Protein AF-A0A958LJ50-F1 (afdb_monomer)

Secondary structure (DSSP, 8-state):
---S-S-TT--HHHHHHHHHHHHHS--TTEEE-TTT--EEEEE-HHHH-HHHHHHHS-HHHHHHHHHHHTS-------EEE---TTTPPPPPS--HHHHIIIII---S---------SS---TTTT----

Foldseek 3Di:
DDDDPLQPDDDLVVVVVVVVCCQVDPDPQWDADPPPRGTFKHKPCCVVPVVVVPSRCDPVNQVVLCVLLVHGDDPPIDMDGDQDVPRRDDDDDDDPVVCCCVPVVPPDPSDDDDDDPSDDADVNSPHDDD

Structure (mmCIF, N/CA/C/O backbone):
data_AF-A0A958LJ50-F1
#
_entry.id   AF-A0A958LJ50-F1
#
loop_
_atom_site.group_PDB
_atom_site.id
_atom_site.type_symbol
_atom_site.label_atom_id
_atom_site.label_alt_id
_atom_site.label_comp_id
_atom_site.label_asym_id
_atom_site.label_entity_id
_atom_site.label_seq_id
_atom_site.pdbx_PDB_ins_code
_atom_site.Cartn_x
_atom_site.Cartn_y
_atom_site.Cartn_z
_atom_site.occupancy
_atom_site.B_iso_or_equiv
_atom_site.auth_seq_id
_atom_site.auth_comp_id
_atom_site.auth_asym_id
_atom_site.auth_atom_id
_atom_site.pdbx_PDB_model_num
ATOM 1 N N . MET A 1 1 ? -14.871 5.707 -2.001 1.00 82.31 1 MET A N 1
ATOM 2 C CA . MET A 1 1 ? -14.971 7.166 -1.750 1.00 82.31 1 MET A CA 1
ATOM 3 C C . MET A 1 1 ? -13.707 7.814 -2.296 1.00 82.31 1 MET A C 1
ATOM 5 O O . MET A 1 1 ? -12.664 7.186 -2.178 1.00 82.31 1 MET A O 1
ATOM 9 N N . ILE A 1 2 ? -13.786 8.993 -2.922 1.00 80.56 2 ILE A N 1
ATOM 10 C CA . ILE A 1 2 ? -12.616 9.687 -3.493 1.00 80.56 2 ILE A CA 1
ATOM 11 C C . ILE A 1 2 ? -12.463 11.037 -2.798 1.00 80.56 2 ILE A C 1
ATOM 13 O O . ILE A 1 2 ? -13.418 11.810 -2.740 1.00 80.56 2 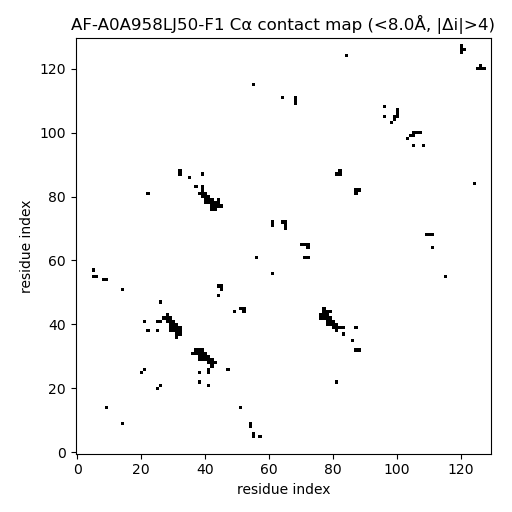ILE A O 1
ATOM 17 N N . PHE A 1 3 ? -11.258 11.321 -2.310 1.00 80.69 3 PHE A N 1
ATOM 18 C CA . PHE A 1 3 ? -10.904 12.589 -1.683 1.00 80.69 3 PHE A CA 1
ATOM 19 C C . PHE A 1 3 ? -9.781 13.261 -2.473 1.00 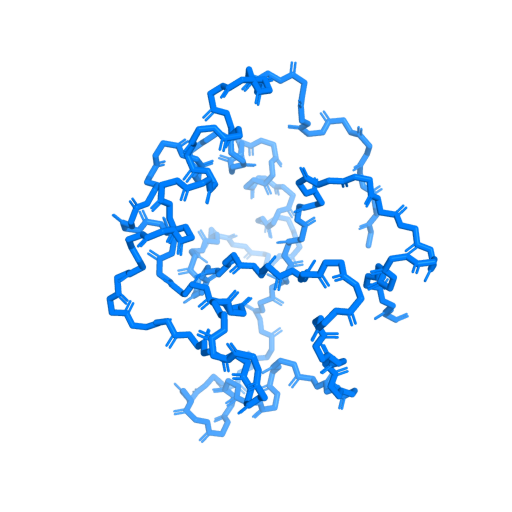80.69 3 PHE A C 1
ATOM 21 O O . PHE A 1 3 ? -8.764 12.636 -2.758 1.00 80.69 3 PHE A O 1
ATOM 28 N N . HIS A 1 4 ? -9.951 14.538 -2.814 1.00 71.81 4 HIS A N 1
ATOM 29 C CA . HIS A 1 4 ? -9.032 15.249 -3.710 1.00 71.81 4 HIS A CA 1
ATOM 30 C C . HIS A 1 4 ? -7.944 16.059 -2.975 1.00 71.81 4 HIS A C 1
ATOM 32 O O . HIS A 1 4 ? -7.046 16.588 -3.622 1.00 71.81 4 HIS A O 1
ATOM 38 N N . SER A 1 5 ? -7.999 16.178 -1.640 1.00 64.00 5 SER A N 1
ATOM 39 C CA . SER A 1 5 ? -7.222 17.180 -0.886 1.00 64.00 5 SER A CA 1
ATOM 40 C C . SER A 1 5 ? -6.347 16.651 0.262 1.00 64.00 5 SER A C 1
ATOM 42 O O . SER A 1 5 ? -5.964 17.434 1.120 1.00 64.00 5 SER A O 1
ATOM 44 N N . PHE A 1 6 ? -5.947 15.375 0.270 1.00 62.59 6 PHE A N 1
ATOM 45 C CA . PHE A 1 6 ? -5.050 14.836 1.317 1.00 62.59 6 PHE A CA 1
ATOM 46 C C . PHE A 1 6 ? -3.550 15.090 1.069 1.00 62.59 6 PHE A C 1
ATOM 48 O O . PHE A 1 6 ? -2.729 14.883 1.956 1.00 62.59 6 PHE A O 1
ATOM 55 N N . PHE A 1 7 ? -3.175 15.550 -0.129 1.00 62.81 7 PHE A N 1
ATOM 56 C CA . PHE A 1 7 ? -1.790 15.500 -0.622 1.00 62.81 7 PHE A CA 1
ATOM 57 C C . PHE A 1 7 ? -1.044 16.844 -0.656 1.00 62.81 7 PHE A C 1
ATOM 59 O O . PHE A 1 7 ? -0.033 16.986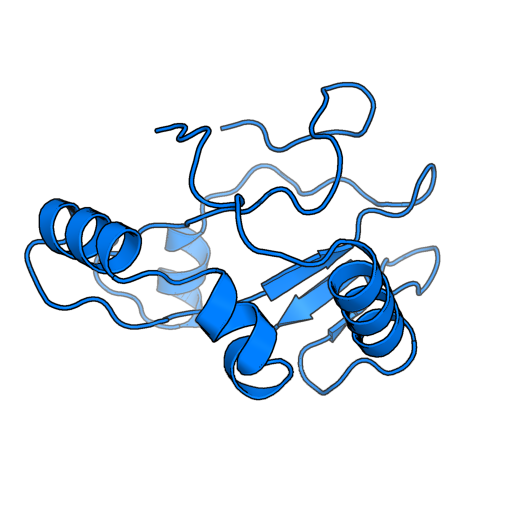 -1.339 1.00 62.81 7 PHE A O 1
ATOM 66 N N . GLN A 1 8 ? -1.534 17.861 0.054 1.00 57.09 8 GLN A N 1
ATOM 67 C CA . GLN A 1 8 ? -1.107 19.250 -0.170 1.00 57.09 8 GLN A CA 1
ATOM 68 C C . GLN A 1 8 ? 0.282 19.610 0.391 1.00 57.09 8 GLN A C 1
ATOM 70 O O . GLN A 1 8 ? 0.756 20.723 0.171 1.00 57.09 8 GLN A O 1
ATOM 75 N N . HIS A 1 9 ? 0.956 18.695 1.094 1.00 62.03 9 HIS A N 1
ATOM 76 C CA . HIS A 1 9 ? 2.180 19.009 1.844 1.00 62.03 9 HIS A CA 1
ATOM 77 C C . HIS A 1 9 ? 3.381 18.109 1.530 1.00 62.03 9 HIS A C 1
ATOM 79 O O . HIS A 1 9 ? 4.372 18.151 2.254 1.00 62.03 9 HIS A O 1
ATOM 85 N N . GLN A 1 10 ? 3.324 17.286 0.477 1.00 70.00 10 GLN A N 1
ATOM 86 C CA . GLN A 1 10 ? 4.502 16.529 0.043 1.00 70.00 10 GLN A CA 1
ATOM 87 C C . GLN A 1 10 ? 5.376 17.357 -0.888 1.00 70.00 10 GLN A C 1
ATOM 89 O O . GLN A 1 10 ? 4.905 17.877 -1.897 1.00 70.00 10 GLN A O 1
ATOM 94 N N . ASN A 1 11 ? 6.666 17.446 -0.561 1.00 84.44 11 ASN A N 1
ATOM 95 C CA . ASN A 1 11 ? 7.661 17.949 -1.491 1.00 84.44 11 ASN A CA 1
ATOM 96 C C . ASN A 1 11 ? 7.845 16.897 -2.604 1.00 84.44 11 ASN A C 1
ATOM 98 O O . ASN A 1 11 ? 8.317 15.796 -2.311 1.00 84.44 11 ASN A O 1
ATOM 102 N N . PRO A 1 12 ? 7.485 17.198 -3.866 1.00 85.19 12 PRO A N 1
ATOM 103 C CA . PRO A 1 12 ? 7.519 16.212 -4.945 1.00 85.19 12 PRO A CA 1
ATOM 104 C C . PRO A 1 12 ? 8.930 15.671 -5.197 1.00 85.19 12 PRO A C 1
ATOM 106 O O . PRO A 1 12 ? 9.087 14.496 -5.506 1.00 85.19 12 PRO A O 1
ATOM 109 N N . VAL A 1 13 ? 9.967 16.489 -4.985 1.00 89.44 13 VAL A N 1
ATOM 110 C CA . VAL A 1 13 ? 11.362 16.062 -5.159 1.00 89.44 13 VAL A CA 1
ATOM 111 C C . VAL A 1 13 ? 11.762 15.039 -4.095 1.00 89.44 13 VAL A C 1
ATOM 113 O O . VAL A 1 13 ? 12.404 14.041 -4.408 1.00 89.44 13 VAL A O 1
ATOM 116 N N . GLU A 1 14 ? 11.377 15.263 -2.838 1.00 89.88 14 GLU A N 1
ATOM 117 C CA . GLU A 1 14 ? 11.667 14.324 -1.746 1.00 89.88 14 GLU A CA 1
ATOM 118 C C . GLU A 1 14 ? 10.904 13.011 -1.922 1.00 89.88 14 GLU A C 1
ATOM 120 O O . GLU A 1 14 ? 11.473 11.939 -1.710 1.00 89.88 14 GLU A O 1
ATOM 125 N N . LEU A 1 15 ? 9.644 13.093 -2.363 1.00 90.44 15 LEU A N 1
ATOM 126 C CA . LEU A 1 15 ? 8.843 11.919 -2.686 1.00 90.44 15 LEU A CA 1
ATOM 127 C C . LEU A 1 15 ? 9.505 11.097 -3.797 1.00 90.44 15 LEU A C 1
ATOM 129 O O . LEU A 1 15 ? 9.721 9.902 -3.614 1.00 90.44 15 LEU A O 1
ATOM 133 N N . ASP A 1 16 ? 9.891 11.726 -4.907 1.00 91.94 16 ASP A N 1
ATOM 134 C CA . ASP A 1 16 ? 10.540 11.037 -6.026 1.00 91.94 16 ASP A CA 1
ATOM 135 C C . ASP A 1 16 ? 11.857 10.365 -5.612 1.00 91.94 16 ASP A C 1
ATOM 137 O O . ASP A 1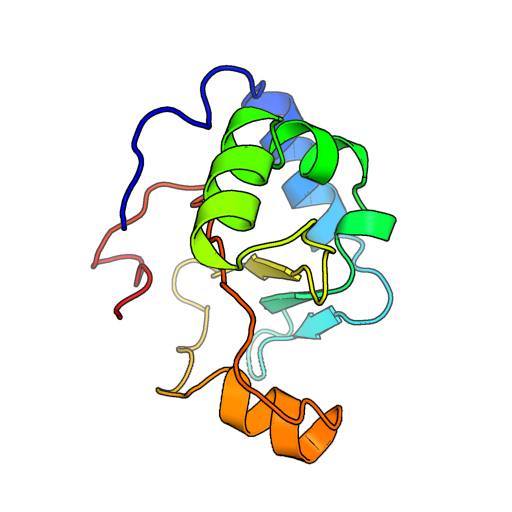 16 ? 12.127 9.223 -6.001 1.00 91.94 16 ASP A O 1
ATOM 141 N N . ILE A 1 17 ? 12.667 11.037 -4.785 1.00 94.00 17 ILE A N 1
ATOM 142 C CA . ILE A 1 17 ? 13.907 10.471 -4.235 1.00 94.00 17 ILE A CA 1
ATOM 143 C C . ILE A 1 17 ? 13.606 9.227 -3.392 1.00 94.00 17 ILE A C 1
ATOM 145 O O . ILE A 1 17 ? 14.266 8.199 -3.562 1.00 94.00 17 ILE A O 1
ATOM 149 N N . GLU A 1 18 ? 12.610 9.292 -2.509 1.00 93.75 18 GLU A N 1
ATOM 150 C CA . GLU A 1 18 ? 12.259 8.181 -1.622 1.00 93.75 18 GLU A CA 1
ATOM 151 C C . GLU A 1 18 ? 11.667 6.994 -2.395 1.00 93.75 18 GLU A C 1
ATOM 153 O O . GLU A 1 18 ? 12.054 5.843 -2.169 1.00 93.75 18 GLU A O 1
ATOM 158 N N . LEU A 1 19 ? 10.793 7.253 -3.372 1.00 94.38 19 LEU A N 1
ATOM 159 C CA . LEU A 1 19 ? 10.242 6.216 -4.249 1.00 94.38 19 LEU A CA 1
ATOM 160 C C . LEU A 1 19 ? 11.342 5.528 -5.059 1.00 94.38 19 LEU A C 1
ATOM 162 O O . LEU A 1 19 ? 11.358 4.297 -5.164 1.00 94.38 19 LEU A O 1
ATOM 166 N N . LYS A 1 20 ? 12.300 6.302 -5.582 1.00 94.75 20 LYS A N 1
ATOM 167 C CA . LYS A 1 20 ? 13.468 5.763 -6.281 1.00 94.75 20 LYS A CA 1
ATOM 168 C C . LYS A 1 20 ? 14.340 4.921 -5.347 1.00 94.75 20 LYS A C 1
ATOM 170 O O . LYS A 1 20 ? 14.698 3.803 -5.714 1.00 94.75 20 LYS A O 1
ATOM 175 N N . ARG A 1 21 ? 14.616 5.396 -4.126 1.00 95.31 21 ARG A N 1
ATOM 176 C CA . ARG A 1 21 ? 15.382 4.654 -3.110 1.00 95.31 21 ARG A CA 1
ATOM 177 C C . ARG A 1 21 ? 14.753 3.292 -2.821 1.00 95.31 21 ARG A C 1
ATOM 179 O O . ARG A 1 21 ? 15.465 2.289 -2.833 1.00 95.31 21 ARG A O 1
ATOM 186 N N . ILE A 1 22 ? 13.442 3.255 -2.568 1.00 95.69 22 ILE A N 1
ATOM 187 C CA . ILE A 1 22 ? 12.708 2.015 -2.271 1.00 95.69 22 ILE A CA 1
ATOM 188 C C . ILE A 1 22 ? 12.749 1.062 -3.469 1.00 95.69 22 ILE A C 1
ATOM 190 O O . ILE A 1 22 ? 12.921 -0.143 -3.291 1.00 95.69 22 ILE A O 1
ATOM 194 N N . ARG A 1 23 ? 12.621 1.591 -4.689 1.00 94.12 23 ARG A N 1
ATOM 195 C CA . ARG A 1 23 ? 12.650 0.790 -5.916 1.00 94.12 23 ARG A CA 1
ATOM 196 C C . ARG A 1 23 ? 14.025 0.185 -6.203 1.00 94.12 23 ARG A C 1
ATOM 198 O O . ARG A 1 23 ? 14.098 -0.967 -6.616 1.00 94.12 23 ARG A O 1
ATOM 205 N N . GLU A 1 24 ? 15.097 0.951 -6.019 1.00 94.88 24 GLU A N 1
ATOM 206 C CA . GLU A 1 24 ? 16.472 0.516 -6.310 1.00 94.88 24 GLU A CA 1
ATOM 207 C C . GLU A 1 24 ? 17.050 -0.379 -5.208 1.00 94.88 24 GLU A C 1
ATOM 209 O O . GLU A 1 24 ? 17.844 -1.272 -5.496 1.00 94.88 24 GLU A O 1
ATOM 214 N N . ASN A 1 25 ? 16.623 -0.182 -3.957 1.00 94.75 25 ASN A N 1
ATOM 215 C CA . ASN A 1 25 ? 17.082 -0.951 -2.800 1.00 94.75 25 ASN A CA 1
ATOM 216 C C . ASN A 1 25 ? 15.895 -1.520 -1.999 1.00 94.75 25 ASN A C 1
ATOM 218 O O . ASN A 1 25 ? 15.657 -1.107 -0.858 1.00 94.75 25 ASN A O 1
ATOM 222 N N . PRO A 1 26 ? 15.132 -2.465 -2.579 1.00 94.19 26 PRO A N 1
ATOM 223 C CA . PRO A 1 26 ? 13.931 -3.003 -1.956 1.00 94.19 26 PRO A CA 1
ATOM 224 C C . PRO A 1 26 ? 14.272 -3.956 -0.800 1.00 94.19 26 PRO A C 1
ATOM 226 O O . PRO A 1 26 ? 15.181 -4.793 -0.882 1.00 94.19 26 PRO A O 1
ATOM 229 N N . ALA A 1 27 ? 13.500 -3.863 0.277 1.00 94.81 27 ALA A N 1
ATOM 230 C CA . ALA A 1 27 ? 13.700 -4.628 1.500 1.00 94.81 27 ALA A CA 1
ATOM 231 C C . ALA A 1 27 ? 13.108 -6.052 1.407 1.00 94.81 27 ALA A C 1
ATOM 233 O O . ALA A 1 27 ? 12.746 -6.557 0.337 1.00 94.81 27 ALA A O 1
ATOM 234 N N . ALA A 1 28 ? 13.026 -6.739 2.549 1.00 92.56 28 ALA A N 1
ATOM 235 C CA . ALA A 1 28 ? 12.232 -7.959 2.671 1.00 92.56 28 ALA A CA 1
ATOM 236 C C . ALA A 1 28 ? 10.743 -7.663 2.400 1.00 92.56 28 ALA A C 1
ATOM 238 O O . ALA A 1 28 ? 10.275 -6.549 2.635 1.00 92.56 28 ALA A O 1
ATOM 239 N N . GLY A 1 29 ? 10.006 -8.648 1.878 1.00 91.69 29 GLY A N 1
ATOM 240 C CA . GLY A 1 29 ? 8.606 -8.456 1.474 1.00 91.69 29 GLY A CA 1
ATOM 241 C C . GLY A 1 29 ? 8.429 -7.730 0.136 1.00 91.69 29 GLY A C 1
ATOM 242 O O . GLY A 1 29 ? 7.373 -7.160 -0.113 1.00 91.69 29 GLY A O 1
ATOM 243 N N . LYS A 1 30 ? 9.454 -7.714 -0.723 1.00 96.25 30 LYS A N 1
ATOM 244 C CA . LYS A 1 30 ? 9.332 -7.250 -2.110 1.00 96.25 30 LYS A CA 1
ATOM 245 C C . LYS A 1 30 ? 8.741 -8.327 -3.015 1.00 96.25 30 LYS A C 1
ATOM 247 O O . LYS A 1 30 ? 9.053 -9.506 -2.854 1.00 96.25 30 LYS A O 1
ATOM 252 N N . ILE A 1 31 ? 7.975 -7.897 -4.007 1.00 95.12 31 ILE A N 1
ATOM 253 C CA . ILE A 1 31 ? 7.473 -8.715 -5.111 1.00 95.12 31 ILE A CA 1
ATOM 254 C C . ILE A 1 31 ? 8.059 -8.163 -6.406 1.00 95.12 31 ILE A C 1
ATOM 256 O O . ILE A 1 31 ? 8.110 -6.945 -6.598 1.00 95.12 31 ILE A O 1
ATOM 260 N N . LEU A 1 32 ? 8.521 -9.056 -7.277 1.00 94.19 32 LEU A N 1
ATOM 261 C CA . LEU A 1 32 ? 9.077 -8.714 -8.583 1.00 94.19 32 LEU A CA 1
ATOM 262 C C . LEU A 1 32 ? 8.073 -9.048 -9.685 1.00 94.19 32 LEU A C 1
ATOM 264 O O . LEU A 1 32 ? 7.305 -10.000 -9.553 1.00 94.19 32 LEU A O 1
ATOM 268 N N . GLU A 1 33 ? 8.108 -8.288 -10.774 1.00 92.62 33 GLU A N 1
ATOM 269 C CA . GLU A 1 33 ? 7.428 -8.658 -12.016 1.00 92.62 33 GLU A CA 1
ATOM 270 C C . GLU A 1 33 ? 8.014 -9.959 -12.570 1.00 92.62 33 GLU A C 1
ATOM 272 O O . GLU A 1 33 ? 9.237 -10.141 -12.585 1.00 92.62 33 GLU A O 1
ATOM 277 N N . SER A 1 34 ? 7.155 -10.844 -13.079 1.00 89.50 34 SER A N 1
ATOM 278 C CA . SER A 1 34 ? 7.576 -12.177 -13.526 1.00 89.50 34 SER A CA 1
ATOM 279 C C . SER A 1 34 ? 8.514 -12.121 -14.738 1.00 89.50 34 SER A C 1
ATOM 281 O O . SER A 1 34 ? 9.448 -12.915 -14.850 1.00 89.50 34 SER A O 1
ATOM 283 N N . ARG A 1 35 ? 8.292 -11.154 -15.639 1.00 86.88 35 ARG A N 1
ATOM 284 C CA . ARG A 1 35 ? 9.073 -10.998 -16.876 1.00 86.88 35 ARG A CA 1
ATOM 285 C C . ARG A 1 35 ? 10.279 -10.080 -16.712 1.00 86.88 35 ARG A C 1
ATOM 287 O O . ARG A 1 35 ? 11.399 -10.459 -17.048 1.00 86.88 35 ARG A O 1
ATOM 294 N N . SER A 1 36 ? 10.062 -8.853 -16.238 1.00 88.19 36 SER A N 1
ATOM 295 C CA . SER A 1 36 ? 11.110 -7.824 -16.214 1.00 88.19 36 SER A CA 1
ATOM 296 C C . SER A 1 36 ? 12.033 -7.920 -15.002 1.00 88.19 36 SER A C 1
ATOM 298 O O . SER A 1 36 ? 13.095 -7.303 -15.020 1.00 88.19 36 SER A O 1
ATOM 300 N N . HIS A 1 37 ? 11.641 -8.673 -13.965 1.00 89.56 37 HIS A N 1
ATOM 301 C CA . HIS A 1 37 ? 12.318 -8.725 -12.665 1.00 89.56 37 HIS A CA 1
ATOM 302 C C . HIS A 1 37 ? 12.446 -7.353 -11.975 1.00 89.56 37 HIS A C 1
ATOM 304 O O . HIS A 1 37 ? 13.209 -7.198 -11.021 1.00 89.56 37 HIS A O 1
ATOM 310 N N . GLU A 1 38 ? 11.693 -6.349 -12.433 1.00 91.94 38 GLU A N 1
ATOM 311 C CA . GLU A 1 38 ? 11.588 -5.061 -11.756 1.00 91.94 38 GLU A CA 1
ATOM 312 C C . GLU A 1 38 ? 10.735 -5.203 -10.492 1.00 91.94 38 GLU A C 1
ATOM 314 O O . GLU A 1 38 ? 9.849 -6.054 -10.416 1.00 91.94 38 GLU A O 1
ATOM 319 N N . VAL A 1 39 ? 10.981 -4.355 -9.491 1.00 93.94 39 VAL A N 1
ATOM 320 C CA . VAL A 1 39 ? 10.142 -4.312 -8.288 1.00 93.94 39 VAL A CA 1
ATOM 321 C C . VAL A 1 39 ? 8.726 -3.908 -8.683 1.00 93.94 39 VAL A C 1
ATOM 323 O O . VAL A 1 39 ? 8.530 -2.825 -9.229 1.00 93.94 39 VAL A O 1
ATOM 326 N N . ARG A 1 40 ? 7.763 -4.777 -8.376 1.00 94.56 40 ARG A N 1
ATOM 327 C CA . ARG A 1 40 ? 6.324 -4.576 -8.574 1.00 94.56 40 ARG A CA 1
ATOM 328 C C . ARG A 1 40 ? 5.669 -4.019 -7.321 1.00 94.56 40 ARG A C 1
ATOM 330 O O . ARG A 1 40 ? 4.913 -3.057 -7.391 1.00 94.56 40 ARG A O 1
ATOM 337 N N . SER A 1 41 ? 5.994 -4.600 -6.170 1.00 96.31 41 SER A N 1
ATOM 338 C CA . SER A 1 41 ? 5.445 -4.174 -4.884 1.00 96.31 41 SER A CA 1
ATOM 339 C C . SER A 1 41 ? 6.504 -4.237 -3.797 1.00 96.31 41 SER A C 1
ATOM 341 O O . SER A 1 41 ? 7.297 -5.177 -3.745 1.00 96.31 41 SER A O 1
ATOM 343 N N . GLN A 1 42 ? 6.485 -3.270 -2.890 1.00 97.06 42 GLN A N 1
ATOM 344 C CA . GLN A 1 42 ? 7.204 -3.332 -1.623 1.00 97.06 42 GLN A CA 1
ATOM 345 C C . GLN A 1 42 ? 6.183 -3.306 -0.490 1.00 97.06 42 GLN A C 1
ATOM 347 O O . GLN A 1 42 ? 5.511 -2.297 -0.300 1.00 97.06 42 GLN A O 1
ATOM 352 N N . PHE A 1 43 ? 6.075 -4.392 0.272 1.00 97.00 43 PHE A N 1
ATOM 353 C CA . PHE A 1 43 ? 5.247 -4.444 1.479 1.00 97.00 43 PHE A CA 1
ATOM 354 C C . PHE A 1 43 ? 5.998 -3.869 2.683 1.00 97.00 43 PHE A C 1
ATOM 356 O O . PHE A 1 43 ? 7.202 -3.627 2.617 1.00 97.00 43 PHE A O 1
ATOM 363 N N . ASN A 1 44 ? 5.297 -3.693 3.804 1.00 95.38 44 ASN A N 1
ATOM 364 C CA . ASN A 1 44 ? 5.856 -3.232 5.076 1.00 95.38 44 ASN A CA 1
ATOM 365 C C . ASN A 1 44 ? 6.376 -1.778 5.044 1.00 95.38 44 ASN A C 1
ATOM 367 O O . ASN A 1 44 ? 7.348 -1.414 5.712 1.00 95.38 44 ASN A O 1
ATOM 371 N N . LEU A 1 45 ? 5.709 -0.922 4.266 1.00 95.38 45 LEU A N 1
ATOM 372 C CA . LEU A 1 45 ? 6.099 0.479 4.068 1.00 95.38 45 LEU A CA 1
ATOM 373 C C . LEU A 1 45 ? 6.130 1.299 5.362 1.00 95.38 45 LEU A C 1
ATOM 375 O O . LEU A 1 45 ? 6.935 2.216 5.472 1.00 95.38 45 LEU A O 1
ATOM 379 N N . HIS A 1 46 ? 5.321 0.951 6.362 1.00 94.31 46 HIS A N 1
ATOM 380 C CA . HIS A 1 46 ? 5.293 1.661 7.646 1.00 94.31 46 HIS A CA 1
ATOM 381 C C . HIS A 1 46 ? 6.575 1.489 8.465 1.00 94.31 46 HIS A C 1
ATOM 383 O O . HIS A 1 46 ? 6.905 2.370 9.251 1.00 94.31 46 HIS A O 1
ATOM 389 N N . ASN A 1 47 ? 7.335 0.418 8.225 1.00 94.31 47 ASN A N 1
ATOM 390 C CA . ASN A 1 47 ? 8.647 0.216 8.835 1.00 94.31 47 ASN A CA 1
ATOM 391 C C . ASN A 1 47 ? 9.796 0.676 7.923 1.00 94.31 47 ASN A C 1
ATOM 393 O O . ASN A 1 47 ? 10.823 1.137 8.412 1.00 94.31 47 ASN A O 1
ATOM 397 N N . ILE A 1 48 ? 9.636 0.565 6.600 1.00 94.50 48 ILE A N 1
ATOM 398 C CA . ILE A 1 48 ? 10.690 0.894 5.619 1.00 94.50 48 ILE A CA 1
ATOM 399 C C . ILE A 1 48 ? 10.767 2.396 5.320 1.00 94.50 48 ILE A C 1
ATOM 401 O O . ILE A 1 48 ? 11.851 2.915 5.048 1.00 94.50 48 ILE A O 1
ATOM 405 N N . ALA A 1 49 ? 9.622 3.077 5.332 1.00 93.81 49 ALA A N 1
ATOM 406 C CA . ALA A 1 49 ? 9.470 4.489 5.002 1.00 93.81 49 ALA A CA 1
ATOM 407 C C . ALA A 1 49 ? 8.486 5.170 5.980 1.00 93.81 49 ALA A C 1
ATOM 409 O O . ALA A 1 49 ? 7.438 5.679 5.570 1.00 93.81 49 ALA A O 1
ATOM 410 N N . PRO A 1 50 ? 8.794 5.194 7.293 1.00 93.25 50 PRO A N 1
ATOM 411 C CA . PRO A 1 50 ? 7.890 5.737 8.309 1.00 93.25 50 PRO A CA 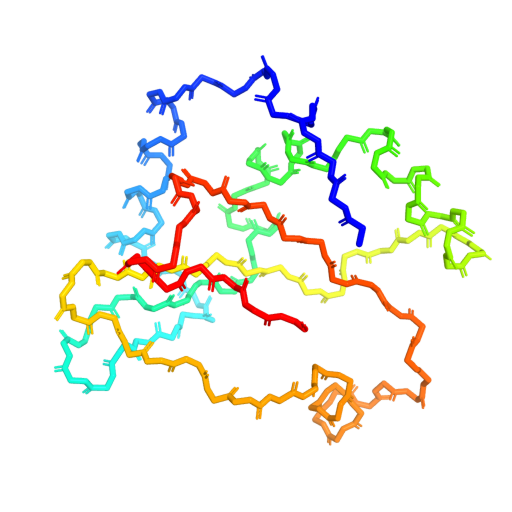1
ATOM 412 C C . PRO A 1 50 ? 7.581 7.224 8.094 1.00 93.25 50 PRO A C 1
ATOM 414 O O . PRO A 1 50 ? 6.480 7.667 8.405 1.00 93.25 50 PRO A O 1
ATOM 417 N N . ALA A 1 51 ? 8.515 7.992 7.524 1.00 90.50 51 ALA A N 1
ATOM 418 C CA . ALA A 1 51 ? 8.286 9.393 7.175 1.00 90.50 51 ALA A CA 1
ATOM 419 C C . ALA A 1 51 ? 7.215 9.543 6.081 1.00 90.50 51 ALA A C 1
ATOM 421 O O . ALA A 1 51 ? 6.303 10.351 6.233 1.00 90.50 51 ALA A O 1
ATOM 422 N N . LEU A 1 52 ? 7.274 8.715 5.030 1.00 90.31 52 LEU A N 1
ATOM 423 C CA . LEU A 1 52 ? 6.259 8.688 3.977 1.00 90.31 52 LEU A CA 1
ATOM 424 C C . LEU A 1 52 ? 4.889 8.307 4.550 1.00 90.31 52 LEU A C 1
ATOM 426 O O . LEU A 1 52 ? 3.906 8.990 4.290 1.00 90.31 52 LEU A O 1
ATOM 430 N N . ILE A 1 53 ? 4.813 7.267 5.386 1.00 92.06 53 ILE A N 1
ATOM 431 C CA . ILE A 1 53 ? 3.543 6.875 6.015 1.00 92.06 53 ILE A CA 1
ATOM 432 C C . ILE A 1 53 ? 3.004 7.968 6.937 1.00 92.06 53 ILE A C 1
ATOM 434 O O . ILE A 1 53 ? 1.823 8.286 6.851 1.00 92.06 53 ILE A O 1
ATOM 438 N N . LYS A 1 54 ? 3.846 8.594 7.764 1.00 89.81 54 LYS A N 1
ATOM 439 C CA . LYS A 1 54 ? 3.437 9.707 8.636 1.00 89.81 54 LYS A CA 1
ATOM 440 C C . LYS A 1 54 ? 2.865 10.883 7.843 1.00 89.81 54 LYS A C 1
ATOM 442 O O . LYS A 1 54 ? 1.946 11.549 8.301 1.00 89.81 54 LYS A O 1
ATOM 447 N N . ASN A 1 55 ? 3.420 11.129 6.666 1.00 88.19 55 ASN A N 1
ATOM 448 C CA . ASN A 1 55 ? 2.980 12.188 5.776 1.00 88.19 55 ASN A CA 1
ATOM 449 C C . ASN A 1 55 ? 1.641 11.882 5.084 1.00 88.19 55 ASN A C 1
ATOM 451 O O . ASN A 1 55 ? 0.860 12.796 4.840 1.00 88.19 55 ASN A O 1
ATOM 455 N N . LEU A 1 56 ? 1.389 10.611 4.758 1.00 88.38 56 LEU A N 1
ATOM 456 C CA . LEU A 1 56 ? 0.160 10.156 4.101 1.00 88.38 56 LEU A CA 1
ATOM 457 C C . LEU A 1 56 ? -0.999 9.954 5.084 1.00 88.38 56 LEU A C 1
ATOM 459 O O . LEU A 1 56 ? -2.153 10.236 4.765 1.00 88.38 56 LEU A O 1
ATOM 463 N N . VAL A 1 57 ? -0.698 9.440 6.276 1.00 90.00 57 VAL A N 1
ATOM 464 C CA . VAL A 1 57 ? -1.682 9.078 7.298 1.00 90.00 57 VAL A CA 1
ATOM 465 C C . VAL A 1 57 ? -1.877 10.257 8.249 1.00 90.00 57 VAL A C 1
ATOM 467 O O . VAL A 1 57 ? -1.263 10.340 9.311 1.00 90.00 57 VAL A O 1
ATOM 470 N N . THR A 1 58 ? -2.722 11.199 7.831 1.00 90.00 58 THR A N 1
ATOM 471 C CA . THR A 1 58 ? -3.062 12.399 8.607 1.00 90.00 58 THR A CA 1
ATOM 472 C C . THR A 1 58 ? -4.105 12.107 9.689 1.00 90.00 58 THR A C 1
ATOM 474 O O . THR A 1 58 ? -4.825 11.110 9.628 1.00 90.00 58 THR A O 1
ATOM 477 N N . THR A 1 59 ? -4.237 13.009 10.667 1.00 91.12 59 THR A N 1
ATOM 478 C CA . THR A 1 59 ? -5.284 12.923 11.702 1.00 91.12 59 THR A CA 1
ATOM 479 C C . THR A 1 59 ? -6.687 12.843 11.096 1.00 91.12 59 THR A C 1
ATOM 481 O O . THR A 1 59 ? -7.469 11.989 11.493 1.00 91.12 59 THR A O 1
ATOM 484 N N . GLU A 1 60 ? -6.978 13.658 10.079 1.00 91.00 60 GLU A N 1
ATOM 485 C CA . GLU A 1 60 ? -8.268 13.648 9.374 1.00 91.00 60 GLU A CA 1
ATOM 486 C C . GLU A 1 60 ? -8.565 12.276 8.746 1.00 91.00 60 GLU A C 1
ATOM 488 O O . GLU A 1 60 ? -9.682 11.767 8.827 1.00 91.00 60 GLU A O 1
ATOM 493 N N . LEU A 1 61 ? -7.552 11.623 8.166 1.00 91.69 61 LEU A N 1
ATOM 494 C CA . LEU A 1 61 ? -7.720 10.289 7.599 1.00 91.69 61 LEU A CA 1
ATOM 495 C C . LEU A 1 61 ? -8.013 9.242 8.678 1.00 91.69 61 LEU A C 1
ATOM 497 O O . LEU A 1 61 ? -8.854 8.365 8.475 1.00 91.69 61 LEU A O 1
ATOM 501 N N . ILE A 1 62 ? -7.327 9.334 9.820 1.00 93.75 62 ILE A N 1
ATOM 502 C CA . ILE A 1 62 ? -7.560 8.454 10.970 1.00 93.75 62 ILE A CA 1
ATOM 503 C C . ILE A 1 62 ? -8.987 8.643 11.492 1.00 93.75 62 ILE A C 1
ATOM 505 O O . ILE A 1 62 ? -9.652 7.652 11.788 1.00 93.75 62 ILE A O 1
ATOM 509 N N . GLU A 1 63 ? -9.491 9.874 11.562 1.00 94.75 63 GLU A N 1
ATOM 510 C CA . GLU A 1 63 ? -10.866 10.171 11.984 1.00 94.75 63 GLU A CA 1
ATOM 511 C C . GLU A 1 63 ? -11.902 9.574 11.021 1.00 94.75 63 GLU A C 1
ATOM 513 O O . GLU A 1 63 ? -12.850 8.918 11.462 1.00 94.75 63 GLU A O 1
ATOM 518 N N . ILE A 1 64 ? -11.690 9.712 9.708 1.00 94.19 64 ILE A N 1
ATOM 519 C CA . ILE A 1 64 ? -12.546 9.097 8.682 1.00 94.19 64 ILE A CA 1
ATOM 520 C C . ILE A 1 64 ? -12.539 7.572 8.819 1.00 94.19 64 ILE A C 1
ATOM 522 O O . ILE A 1 64 ? -13.599 6.944 8.866 1.00 94.19 64 ILE A O 1
ATOM 526 N N . ALA A 1 65 ? -11.354 6.966 8.918 1.00 95.56 65 ALA A N 1
ATOM 527 C CA . ALA A 1 65 ? -11.215 5.525 9.090 1.00 95.56 65 ALA A CA 1
ATOM 528 C C . ALA A 1 65 ? -11.890 5.044 10.383 1.00 95.56 65 ALA A C 1
ATOM 530 O O . ALA A 1 65 ? -12.608 4.043 10.366 1.00 95.56 65 ALA A O 1
ATOM 531 N N . SER A 1 66 ? -11.728 5.792 11.478 1.00 96.56 66 SER A N 1
ATOM 532 C CA . SER A 1 66 ? -12.348 5.491 12.771 1.00 96.56 66 SER A CA 1
ATOM 533 C C . SER A 1 66 ? -13.870 5.539 12.698 1.00 96.56 66 SER A C 1
ATOM 535 O O . SER A 1 66 ? -14.545 4.667 13.245 1.00 96.56 66 SER A O 1
ATOM 537 N N . SER A 1 67 ? -14.417 6.532 11.992 1.00 96.12 67 SER A N 1
ATOM 538 C CA . SER A 1 67 ? -15.858 6.674 11.782 1.00 96.12 67 SER A CA 1
ATOM 539 C C . SER A 1 67 ? -16.437 5.506 10.981 1.00 96.12 67 SER A C 1
ATOM 541 O O . SER A 1 67 ? -17.482 4.976 11.355 1.00 96.12 67 SER A O 1
ATOM 543 N N . ILE A 1 68 ? -15.744 5.059 9.929 1.00 96.12 68 ILE A N 1
ATOM 544 C CA . ILE A 1 68 ? -16.185 3.929 9.097 1.00 96.12 68 ILE A CA 1
ATOM 545 C C . ILE A 1 68 ? -16.090 2.602 9.863 1.00 96.12 68 ILE A C 1
ATOM 547 O O . ILE A 1 68 ? -16.993 1.772 9.778 1.00 96.12 68 ILE A O 1
ATOM 551 N N . LEU A 1 69 ? -15.005 2.388 10.611 1.00 96.50 69 LEU A N 1
ATOM 552 C CA . LEU A 1 69 ? -14.729 1.122 11.301 1.00 96.50 69 LEU A CA 1
ATOM 553 C C . LEU A 1 69 ? -15.367 1.023 12.696 1.00 96.50 69 LEU A C 1
ATOM 555 O O . LEU A 1 69 ? -15.398 -0.068 13.280 1.00 96.50 69 LEU A O 1
ATOM 559 N N . GLY A 1 70 ? -15.854 2.136 13.249 1.00 96.25 70 GLY A N 1
ATOM 560 C CA . GLY A 1 70 ? -16.445 2.211 14.585 1.00 96.25 70 GLY A CA 1
ATOM 561 C C . GLY A 1 70 ? -15.440 1.942 15.711 1.00 96.25 70 GLY A C 1
ATOM 562 O O . GLY A 1 70 ? -15.762 1.219 16.654 1.00 96.25 70 GLY A O 1
ATOM 563 N N . GLY A 1 71 ? -14.205 2.435 15.590 1.00 94.50 71 GLY A N 1
ATOM 564 C CA . GLY A 1 71 ? -13.135 2.230 16.575 1.00 94.50 71 GLY A CA 1
ATOM 565 C C . GLY A 1 71 ? -11.788 2.7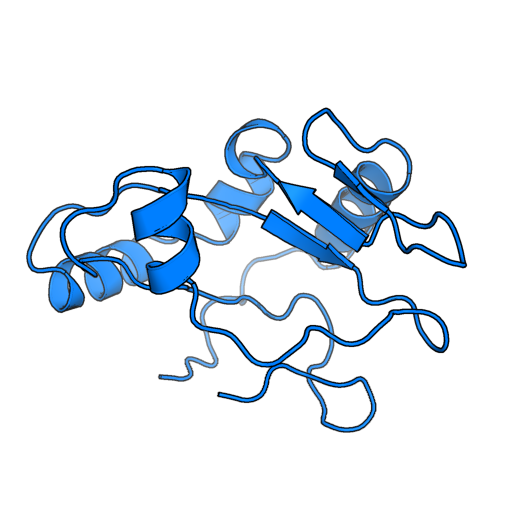82 16.114 1.00 94.50 71 GLY A C 1
ATOM 566 O O . GLY A 1 71 ? -11.687 3.282 15.001 1.00 94.50 71 GLY A O 1
ATOM 567 N N . GLU A 1 72 ? -10.758 2.686 16.957 1.00 95.06 72 GLU A N 1
ATOM 568 C CA . GLU A 1 72 ? -9.406 3.142 16.613 1.00 95.06 72 GLU A CA 1
ATOM 569 C C . GLU A 1 72 ? -8.759 2.199 15.576 1.00 95.06 72 GLU A C 1
ATOM 571 O O . GLU A 1 72 ? -8.606 1.003 15.848 1.00 95.06 72 GLU A O 1
ATOM 576 N N . PRO A 1 73 ? -8.408 2.692 14.374 1.00 95.69 73 PRO A N 1
ATOM 577 C CA . PRO A 1 73 ? -7.826 1.871 13.327 1.00 95.69 73 PRO A CA 1
ATOM 578 C C . PRO A 1 73 ? -6.336 1.621 13.568 1.00 95.69 73 PRO A C 1
ATOM 580 O O . PRO A 1 73 ? -5.609 2.459 14.096 1.00 95.69 73 PRO A O 1
ATOM 583 N N . LEU A 1 74 ? -5.862 0.479 13.077 1.00 94.62 74 LEU A N 1
ATOM 584 C CA . LEU A 1 74 ? -4.449 0.109 13.029 1.00 94.62 74 LEU A CA 1
ATOM 585 C C . LEU A 1 74 ? -4.064 -0.204 11.580 1.00 94.62 74 LEU A C 1
ATOM 587 O O . LEU A 1 74 ? -4.900 -0.637 10.783 1.00 94.62 74 LEU A O 1
ATOM 591 N N . ILE A 1 75 ? -2.788 -0.023 11.236 1.00 95.06 75 ILE A N 1
ATOM 592 C CA . ILE A 1 75 ? -2.276 -0.433 9.924 1.00 95.06 75 ILE A CA 1
ATOM 593 C C . ILE A 1 75 ? -2.148 -1.957 9.916 1.00 95.06 75 ILE A C 1
ATOM 595 O O . ILE A 1 75 ? -1.227 -2.510 10.509 1.00 95.06 75 ILE A O 1
ATOM 599 N N . TYR A 1 76 ? -3.066 -2.626 9.220 1.00 96.12 76 TYR A N 1
ATOM 600 C CA . TYR A 1 76 ? -3.006 -4.072 9.009 1.00 96.12 76 TYR A CA 1
ATOM 601 C C . TYR A 1 76 ? -1.936 -4.456 7.979 1.00 96.12 76 TYR A C 1
ATOM 603 O O . TYR A 1 76 ? -1.134 -5.361 8.191 1.00 96.12 76 TYR A O 1
ATOM 611 N N . GLN A 1 77 ? -1.889 -3.720 6.868 1.00 95.69 77 GLN A N 1
ATOM 612 C CA . GLN A 1 77 ? -0.914 -3.905 5.805 1.00 95.69 77 GLN A CA 1
ATOM 613 C C . GLN A 1 77 ? -0.604 -2.553 5.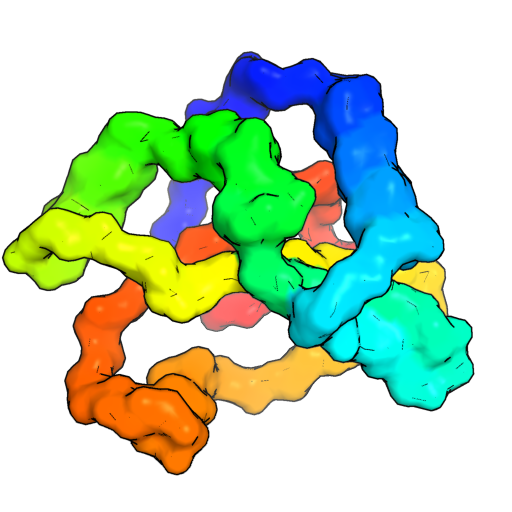159 1.00 95.69 77 GLN A C 1
ATOM 615 O O . GLN A 1 77 ? -1.478 -1.698 5.036 1.00 95.69 77 GLN A O 1
ATOM 620 N N . SER A 1 78 ? 0.639 -2.357 4.722 1.00 96.12 78 SER A N 1
ATOM 621 C CA . SER A 1 78 ? 0.984 -1.253 3.829 1.00 96.12 78 SER A CA 1
ATOM 622 C C . SER A 1 78 ? 1.926 -1.727 2.737 1.00 96.12 78 SER A C 1
ATOM 624 O O . SER A 1 78 ? 2.875 -2.472 3.000 1.00 96.12 78 SER A O 1
ATOM 626 N N . HIS A 1 79 ? 1.657 -1.297 1.511 1.00 95.88 79 HIS A N 1
ATOM 627 C CA . HIS A 1 79 ? 2.465 -1.646 0.358 1.00 95.88 79 HIS A CA 1
ATOM 628 C C . HIS A 1 79 ? 2.518 -0.494 -0.647 1.00 95.88 79 HIS A C 1
ATOM 630 O O . HIS A 1 79 ? 1.589 0.303 -0.759 1.00 95.88 79 HIS A O 1
ATOM 636 N N . LEU A 1 80 ? 3.632 -0.410 -1.365 1.00 95.75 80 LEU A N 1
ATOM 637 C CA . LEU A 1 80 ? 3.849 0.511 -2.472 1.00 95.75 80 LEU A CA 1
ATOM 638 C C . LEU A 1 80 ? 3.908 -0.294 -3.761 1.00 95.75 80 LEU A C 1
ATOM 640 O O . LEU A 1 80 ? 4.774 -1.158 -3.892 1.00 95.75 80 LEU A O 1
ATOM 644 N N . ASN A 1 81 ? 3.010 0.009 -4.695 1.00 95.38 81 ASN A N 1
ATOM 645 C CA . ASN A 1 81 ? 2.943 -0.654 -5.991 1.00 95.38 81 ASN A CA 1
ATOM 646 C C . ASN A 1 81 ? 3.600 0.219 -7.059 1.00 95.38 81 ASN A C 1
ATOM 648 O O . ASN A 1 81 ? 3.167 1.340 -7.322 1.00 95.38 81 ASN A O 1
ATOM 652 N N . PHE A 1 82 ? 4.633 -0.319 -7.695 1.00 93.81 82 PHE A N 1
ATOM 653 C CA . PHE A 1 82 ? 5.248 0.255 -8.876 1.00 93.81 82 PHE A CA 1
ATOM 654 C C . PHE A 1 82 ? 4.629 -0.384 -10.109 1.00 93.81 82 PHE A C 1
ATOM 656 O O . PHE A 1 82 ? 4.706 -1.594 -10.309 1.00 93.81 82 PHE A O 1
ATOM 663 N N . LYS A 1 83 ? 4.059 0.449 -10.976 1.00 89.81 83 LYS A N 1
ATOM 664 C CA . LYS A 1 83 ? 3.618 0.027 -12.301 1.00 89.81 83 LYS A CA 1
ATOM 665 C C . LYS A 1 83 ? 4.551 0.632 -13.338 1.00 89.81 83 LYS A C 1
ATOM 667 O O . LYS A 1 83 ? 4.429 1.800 -13.696 1.00 89.81 83 LYS A O 1
ATOM 672 N N . SER A 1 84 ? 5.542 -0.150 -13.766 1.00 87.19 84 SER A N 1
ATOM 673 C CA . SER A 1 84 ? 6.498 0.299 -14.779 1.00 87.19 84 SER A CA 1
ATOM 674 C C . SER A 1 84 ? 5.783 0.660 -16.084 1.00 87.19 84 SER A C 1
ATOM 676 O O . SER A 1 84 ? 4.973 -0.139 -16.567 1.00 87.19 84 SER A O 1
ATOM 678 N N . PRO A 1 85 ? 6.122 1.798 -16.717 1.00 86.94 85 PRO A N 1
ATOM 679 C CA . PRO A 1 85 ? 5.559 2.149 -18.013 1.00 86.94 85 PRO A CA 1
ATOM 680 C C . PRO A 1 85 ? 5.877 1.048 -19.033 1.00 86.94 85 PRO A C 1
ATOM 682 O O . PRO A 1 85 ? 7.016 0.584 -19.124 1.00 86.94 85 PRO A O 1
ATOM 685 N N . PHE A 1 86 ? 4.853 0.614 -19.772 1.00 86.06 86 PHE A N 1
ATOM 686 C CA . PHE A 1 86 ? 4.909 -0.424 -20.816 1.00 86.06 86 PHE A CA 1
ATOM 687 C C . PHE A 1 86 ? 5.327 -1.840 -20.372 1.00 86.06 86 PHE A C 1
ATOM 689 O O . PHE A 1 86 ? 5.358 -2.740 -21.209 1.00 86.06 86 PHE A O 1
ATOM 696 N N . ARG A 1 87 ? 5.659 -2.059 -19.093 1.00 86.19 87 ARG A N 1
ATOM 697 C CA . ARG A 1 87 ? 6.160 -3.351 -18.585 1.00 86.19 87 ARG A CA 1
ATOM 698 C C . ARG A 1 87 ? 5.408 -3.903 -17.381 1.00 86.19 87 ARG A C 1
ATOM 700 O O . ARG A 1 87 ? 5.523 -5.097 -17.134 1.00 86.19 87 ARG A O 1
ATOM 707 N N . GLY A 1 88 ? 4.694 -3.061 -16.634 1.00 79.81 88 GLY A N 1
ATOM 708 C CA . GLY A 1 88 ? 3.963 -3.500 -15.448 1.00 79.81 88 GLY A CA 1
ATOM 709 C C . GLY A 1 88 ? 2.821 -4.447 -15.809 1.00 79.81 88 GLY A C 1
ATOM 710 O O . GLY A 1 88 ? 2.002 -4.121 -16.672 1.00 79.81 88 GLY A O 1
ATOM 711 N N . GLU A 1 89 ? 2.762 -5.607 -15.157 1.00 83.44 89 GLU A N 1
ATOM 712 C CA . GLU A 1 89 ? 1.703 -6.594 -15.396 1.00 83.44 89 GLU A CA 1
ATOM 713 C C . GLU A 1 89 ? 0.390 -6.142 -14.726 1.00 83.44 89 GLU A C 1
ATOM 715 O O . GLU A 1 89 ? 0.399 -5.372 -13.758 1.00 83.44 89 GLU A O 1
ATOM 720 N N . ALA A 1 90 ? -0.760 -6.603 -15.225 1.00 86.81 90 ALA A N 1
ATOM 721 C CA . ALA A 1 90 ? -2.051 -6.311 -14.599 1.00 86.81 90 ALA A CA 1
ATOM 722 C C . ALA A 1 90 ? -2.151 -6.959 -13.207 1.00 86.81 90 ALA A C 1
ATOM 724 O O . ALA A 1 90 ? -1.442 -7.919 -12.908 1.00 86.81 90 ALA A O 1
ATOM 725 N N . TYR A 1 91 ? -2.999 -6.412 -12.338 1.00 88.81 91 TYR A N 1
ATOM 726 C CA . TYR A 1 91 ? -3.468 -7.135 -11.156 1.00 88.81 91 TYR A CA 1
ATOM 727 C C . TYR A 1 91 ? -4.787 -7.799 -11.536 1.00 88.81 91 TYR A C 1
ATOM 729 O O . TYR A 1 91 ? -5.673 -7.119 -12.053 1.00 88.81 91 TYR A O 1
ATOM 737 N N . ASP A 1 92 ? -4.899 -9.106 -11.310 1.00 91.88 92 ASP A N 1
ATOM 738 C CA . ASP A 1 92 ? -6.150 -9.821 -11.551 1.00 91.88 92 ASP A CA 1
ATOM 739 C C . ASP A 1 92 ? -7.248 -9.302 -10.622 1.00 91.88 92 ASP A C 1
ATOM 741 O O . ASP A 1 92 ? -6.977 -8.850 -9.509 1.00 91.88 92 ASP A O 1
ATOM 745 N N . TRP A 1 93 ? -8.501 -9.382 -11.066 1.00 95.12 93 TRP A N 1
ATOM 746 C CA . TRP A 1 93 ? -9.652 -9.038 -10.237 1.00 95.12 93 TRP A CA 1
ATOM 747 C C . TRP A 1 93 ? -9.700 -9.918 -8.988 1.00 95.12 93 TRP A C 1
ATOM 749 O O . TRP A 1 93 ? -9.661 -11.145 -9.082 1.00 95.12 93 TRP A O 1
ATOM 759 N N . HIS A 1 94 ? -9.802 -9.294 -7.816 1.00 95.25 94 HIS A N 1
ATOM 760 C CA . HIS A 1 94 ? -9.822 -10.010 -6.546 1.00 95.25 94 HIS A CA 1
ATOM 761 C C . HIS A 1 94 ? -10.539 -9.234 -5.438 1.00 95.25 94 HIS A C 1
ATOM 763 O O . HIS A 1 94 ? -10.936 -8.083 -5.599 1.00 95.25 94 HIS A O 1
ATOM 769 N N . SER A 1 95 ? -10.694 -9.903 -4.293 1.00 96.00 95 SER A N 1
ATOM 770 C CA . SER A 1 95 ? -11.099 -9.305 -3.026 1.00 96.00 95 SER A CA 1
ATOM 771 C C . SER A 1 95 ? -9.986 -9.503 -2.004 1.00 96.00 95 SER A C 1
ATOM 773 O O . SER A 1 95 ? -9.631 -10.644 -1.701 1.00 96.00 95 SER A O 1
ATOM 775 N N . ASP A 1 96 ? -9.484 -8.405 -1.440 1.00 95.94 96 ASP A N 1
ATOM 776 C CA . ASP A 1 96 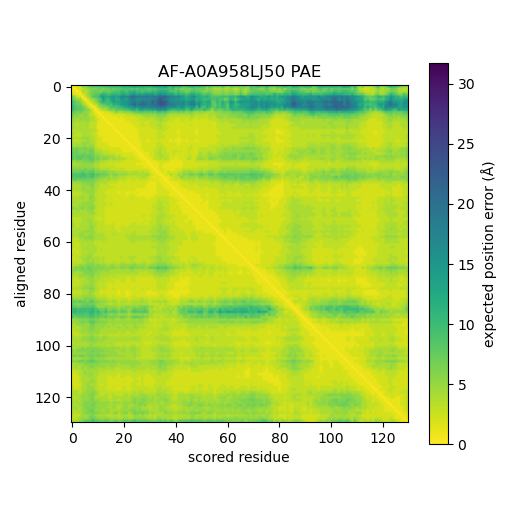? -8.462 -8.430 -0.388 1.00 95.94 96 ASP A CA 1
ATOM 777 C C . ASP A 1 96 ? -8.881 -9.313 0.801 1.00 95.94 96 ASP A C 1
ATOM 779 O O . ASP A 1 96 ? -8.115 -10.158 1.265 1.00 95.94 96 ASP A O 1
ATOM 783 N N . TYR A 1 97 ? -10.139 -9.191 1.248 1.00 97.06 97 TYR A N 1
ATOM 784 C CA . TYR A 1 97 ? -10.657 -9.941 2.398 1.00 97.06 97 TYR A CA 1
ATOM 785 C C . TYR A 1 97 ? -10.583 -11.457 2.208 1.00 97.06 97 TYR A C 1
ATOM 787 O O . TYR A 1 97 ? -10.316 -12.172 3.171 1.00 97.06 97 TYR A O 1
ATOM 795 N N . VAL A 1 98 ? -10.801 -11.967 0.992 1.00 96.88 98 VAL A N 1
ATOM 796 C CA . VAL A 1 98 ? -10.716 -13.413 0.734 1.00 96.88 98 VAL A CA 1
ATOM 797 C C . VAL A 1 98 ? -9.305 -13.911 1.047 1.00 96.88 98 VAL A C 1
ATOM 799 O O . VAL A 1 98 ? -9.154 -14.910 1.752 1.00 96.88 98 VAL A O 1
ATOM 802 N N . TYR A 1 99 ? -8.274 -13.180 0.621 1.00 95.25 99 TYR A N 1
ATOM 803 C CA . TYR A 1 99 ? -6.892 -13.523 0.943 1.00 95.25 99 TYR A CA 1
ATOM 804 C C . TYR A 1 99 ? -6.603 -13.380 2.438 1.00 95.25 99 TYR A C 1
ATOM 806 O O . TYR A 1 99 ? -6.095 -14.325 3.040 1.00 95.25 99 TYR A O 1
ATOM 814 N N . TRP A 1 100 ? -6.992 -12.267 3.064 1.00 97.38 100 TRP A N 1
ATOM 815 C CA . TRP A 1 100 ? -6.760 -12.049 4.498 1.00 97.38 100 TRP A CA 1
ATOM 816 C C . TRP A 1 100 ? -7.464 -13.087 5.373 1.00 97.38 100 TRP A C 1
ATOM 818 O O . TRP A 1 100 ? -6.919 -13.551 6.373 1.00 97.38 100 TRP A O 1
ATOM 828 N N . LYS A 1 101 ? -8.665 -13.522 4.994 1.00 97.44 101 LYS A N 1
ATOM 829 C CA . LYS A 1 101 ? -9.380 -14.587 5.696 1.00 97.44 101 LYS A CA 1
ATOM 830 C C . LYS A 1 101 ? -8.648 -15.920 5.592 1.00 97.44 101 LYS A C 1
ATOM 832 O O . LYS A 1 101 ? -8.490 -16.608 6.598 1.00 97.44 101 LYS A O 1
ATOM 837 N N . HIS A 1 102 ? -8.237 -16.299 4.383 1.00 97.50 102 HIS A N 1
ATOM 838 C CA . HIS A 1 102 ? -7.667 -17.620 4.126 1.00 97.50 102 HIS A CA 1
ATOM 839 C C . HIS A 1 102 ? -6.205 -17.756 4.552 1.00 97.50 102 HIS A C 1
ATOM 841 O O . HIS A 1 102 ? -5.815 -18.835 4.995 1.00 97.50 102 HIS A O 1
ATOM 847 N N . HIS A 1 103 ? -5.408 -16.696 4.428 1.00 95.94 103 HIS A N 1
ATOM 848 C CA . HIS A 1 103 ? -3.968 -16.739 4.690 1.00 95.94 103 HIS A CA 1
ATOM 849 C C . HIS A 1 103 ? -3.583 -16.144 6.043 1.00 95.94 103 HIS A C 1
ATOM 851 O O . HIS A 1 103 ? -2.679 -16.669 6.689 1.00 95.94 103 HIS A O 1
ATOM 857 N N . ASP A 1 104 ? -4.302 -15.117 6.497 1.00 96.25 104 ASP A N 1
ATOM 858 C CA . ASP A 1 104 ? -3.930 -14.356 7.694 1.00 96.25 104 ASP A CA 1
ATOM 859 C C . ASP A 1 104 ? -4.908 -14.569 8.866 1.00 96.25 104 ASP A C 1
ATOM 861 O O . ASP A 1 104 ? -4.665 -14.112 9.983 1.00 96.25 104 ASP A O 1
ATOM 865 N N . GLY A 1 105 ? -6.023 -15.270 8.631 1.00 96.94 105 GLY A N 1
ATOM 866 C CA . GLY A 1 105 ? -7.028 -15.578 9.650 1.00 96.94 105 GLY A CA 1
ATOM 867 C C . GLY A 1 105 ? -7.971 -14.421 9.990 1.00 96.94 105 GLY A C 1
ATOM 868 O O . GLY A 1 105 ? -8.581 -14.432 11.061 1.00 96.94 105 GLY A O 1
ATOM 869 N N . MET A 1 106 ? -8.125 -13.425 9.109 1.00 97.31 106 MET A N 1
ATOM 870 C CA . MET A 1 106 ? -9.083 -12.333 9.314 1.00 97.31 106 MET A CA 1
ATOM 871 C C . MET A 1 106 ? -10.524 -12.870 9.346 1.00 97.31 106 MET A C 1
ATOM 873 O O . MET A 1 106 ? -11.084 -13.271 8.325 1.00 97.31 106 MET A O 1
ATOM 877 N N . LEU A 1 107 ? -11.142 -12.869 10.530 1.00 96.38 107 LEU A N 1
ATOM 878 C CA . LEU A 1 107 ? -12.468 -13.462 10.737 1.00 96.38 107 LEU A CA 1
ATOM 879 C C . LEU A 1 107 ? -13.580 -12.670 10.039 1.00 96.38 107 LEU A C 1
ATOM 881 O O . LEU A 1 107 ? -14.414 -13.248 9.340 1.00 96.38 107 LEU A O 1
ATOM 885 N N . GLU A 1 108 ? -13.555 -11.346 10.174 1.00 96.12 108 GLU A N 1
ATOM 886 C CA . GLU A 1 108 ? -14.569 -10.430 9.648 1.00 96.12 108 GLU A CA 1
ATOM 887 C C . GLU A 1 108 ? -13.911 -9.347 8.783 1.00 96.12 108 GLU A C 1
ATOM 889 O O . GLU A 1 108 ? -12.802 -8.919 9.111 1.00 96.12 108 GLU A O 1
ATOM 894 N N . PRO A 1 109 ? -14.570 -8.861 7.712 1.00 95.75 109 PRO A N 1
ATOM 895 C CA . PRO A 1 109 ? -14.035 -7.836 6.810 1.00 95.75 109 PRO A CA 1
ATOM 896 C C . PRO A 1 109 ? -14.082 -6.431 7.438 1.00 95.75 109 PRO A C 1
ATOM 898 O O . PRO A 1 109 ? -14.553 -5.472 6.830 1.00 95.75 109 PRO A O 1
ATOM 901 N N . ARG A 1 110 ? -13.617 -6.291 8.682 1.00 96.00 110 ARG A N 1
ATOM 902 C CA . ARG A 1 110 ? -13.585 -5.023 9.419 1.00 96.00 110 ARG A CA 1
ATOM 903 C C . ARG A 1 110 ? -12.287 -4.266 9.127 1.00 96.00 110 ARG A C 1
ATOM 905 O O . ARG A 1 110 ? -11.509 -3.962 10.026 1.00 96.00 110 ARG A O 1
ATOM 912 N N . ALA A 1 111 ? -12.056 -3.997 7.847 1.00 96.62 111 ALA A N 1
ATOM 913 C CA . ALA A 1 111 ? -10.899 -3.276 7.334 1.00 96.62 111 ALA A CA 1
ATOM 914 C C . ALA A 1 111 ? -11.306 -2.407 6.138 1.00 96.62 111 ALA A C 1
ATOM 916 O O . ALA A 1 111 ? -12.268 -2.713 5.434 1.00 96.62 111 ALA A O 1
ATOM 917 N N . ILE A 1 112 ? -10.556 -1.332 5.901 1.00 96.56 112 ILE A N 1
ATOM 918 C CA . ILE A 1 112 ? -10.684 -0.501 4.702 1.00 96.56 112 ILE A CA 1
ATOM 919 C C . ILE A 1 112 ? -9.316 -0.336 4.047 1.00 96.56 112 ILE A C 1
ATOM 921 O O . ILE A 1 112 ? -8.313 -0.146 4.735 1.00 96.56 112 ILE A O 1
ATOM 925 N N . SER A 1 113 ? -9.290 -0.374 2.718 1.00 95.50 113 SER A N 1
ATOM 926 C CA . SER A 1 113 ? -8.102 -0.047 1.929 1.00 95.50 113 SER A CA 1
ATOM 927 C C . SER A 1 113 ? -8.129 1.440 1.580 1.00 95.50 113 SER A C 1
ATOM 929 O O . SER A 1 113 ? -9.133 1.957 1.085 1.00 95.50 113 SER A O 1
ATOM 931 N N . ILE A 1 114 ? -7.024 2.138 1.843 1.00 94.56 114 ILE A N 1
ATOM 932 C CA . ILE A 1 114 ? -6.837 3.545 1.478 1.00 94.56 114 ILE A CA 1
ATOM 933 C C . ILE A 1 114 ? -5.710 3.600 0.453 1.00 94.56 114 ILE A C 1
ATOM 935 O O . ILE A 1 114 ? -4.583 3.198 0.737 1.00 94.56 114 ILE A O 1
ATOM 939 N N . VAL A 1 115 ? -6.029 4.083 -0.747 1.00 93.25 115 VAL A N 1
ATOM 940 C CA . VAL A 1 115 ? -5.102 4.108 -1.881 1.00 93.25 115 VAL A CA 1
ATOM 941 C C . VAL A 1 115 ? -4.708 5.545 -2.179 1.00 93.25 115 VAL A C 1
ATOM 943 O O . VAL A 1 115 ? -5.563 6.401 -2.398 1.00 93.25 115 VAL A O 1
ATOM 946 N N . PHE A 1 116 ? -3.401 5.786 -2.225 1.00 91.69 116 PHE A N 1
ATOM 947 C CA . PHE A 1 116 ? -2.817 7.076 -2.563 1.00 91.69 116 PHE A CA 1
ATOM 948 C C . PHE A 1 116 ? -2.154 6.999 -3.939 1.00 91.69 116 PHE A C 1
ATOM 950 O O . PHE A 1 116 ? -1.113 6.349 -4.072 1.00 91.69 116 PHE A O 1
ATOM 957 N N . PRO A 1 117 ? -2.711 7.646 -4.975 1.00 90.81 117 PRO A N 1
ATOM 958 C CA . PRO A 1 117 ? -2.005 7.806 -6.236 1.00 90.81 117 PRO A CA 1
ATOM 959 C C . PRO A 1 117 ? -0.771 8.695 -6.037 1.00 90.81 117 PRO A C 1
ATOM 961 O O . PRO A 1 117 ? -0.898 9.861 -5.675 1.00 90.81 117 PRO A O 1
ATOM 964 N N . LEU A 1 118 ? 0.423 8.140 -6.263 1.00 89.81 118 LEU A N 1
ATOM 965 C CA . LEU A 1 118 ? 1.700 8.872 -6.166 1.00 89.81 118 LEU A CA 1
ATOM 966 C C . LEU A 1 118 ? 2.189 9.410 -7.521 1.00 89.81 118 LEU A C 1
ATOM 968 O O . LEU A 1 118 ? 3.191 10.110 -7.598 1.00 89.81 118 LEU A O 1
ATOM 972 N N . SER A 1 119 ? 1.469 9.080 -8.590 1.00 88.19 119 SER A N 1
ATOM 973 C CA . SER A 1 119 ? 1.617 9.618 -9.938 1.00 88.19 119 SER A CA 1
ATOM 974 C C . SER A 1 119 ? 0.235 9.993 -10.473 1.00 88.19 119 SER A C 1
ATOM 976 O O . SER A 1 119 ? -0.780 9.685 -9.841 1.00 88.19 119 SER A O 1
ATOM 978 N N . SER A 1 120 ? 0.170 10.604 -11.661 1.00 88.12 120 SER A N 1
ATOM 979 C CA . SER A 1 120 ? -1.106 10.756 -12.370 1.00 88.12 120 SER A CA 1
ATOM 980 C C . SER A 1 120 ? -1.839 9.413 -12.433 1.00 88.12 120 SER A C 1
ATOM 982 O O . SER A 1 120 ? -1.233 8.375 -12.698 1.00 88.12 120 SER A O 1
ATOM 984 N N . HIS A 1 121 ? -3.136 9.429 -12.142 1.00 88.88 121 HIS A N 1
ATOM 985 C CA . HIS A 1 121 ? -4.007 8.258 -12.207 1.00 88.88 121 HIS A CA 1
ATOM 986 C C . HIS A 1 121 ? -4.902 8.418 -13.429 1.00 88.88 121 HIS A C 1
ATOM 988 O O . HIS A 1 121 ? -5.619 9.414 -13.537 1.00 88.88 121 HIS A O 1
ATOM 994 N N . SER A 1 122 ? -4.784 7.503 -14.388 1.00 89.94 122 SER A N 1
ATOM 995 C CA . SER A 1 122 ? -5.562 7.549 -15.621 1.00 89.94 122 SER A CA 1
ATOM 996 C C . SER A 1 122 ? -5.853 6.142 -16.138 1.00 89.94 122 SER A C 1
ATOM 998 O O . SER A 1 122 ? -5.227 5.165 -15.727 1.00 89.94 122 SER A O 1
ATOM 1000 N N . ILE A 1 123 ? -6.809 6.016 -17.055 1.00 88.31 123 ILE A N 1
ATOM 1001 C CA . ILE A 1 123 ? -7.142 4.716 -17.654 1.00 88.31 123 ILE A CA 1
ATO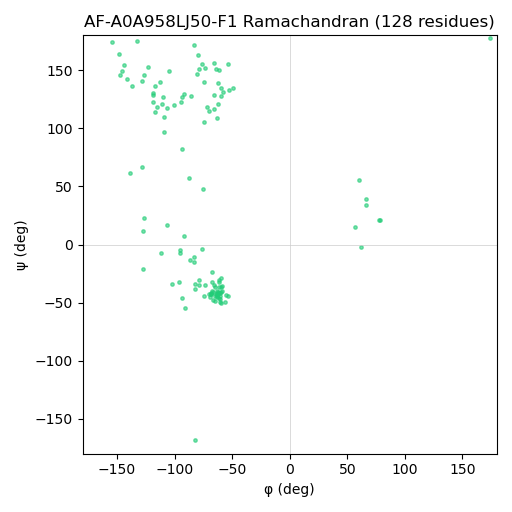M 1002 C C . ILE A 1 123 ? -5.949 4.196 -18.474 1.00 88.31 123 ILE A C 1
ATOM 1004 O O . ILE A 1 123 ? -5.628 3.011 -18.447 1.00 88.31 123 ILE A O 1
ATOM 1008 N N . GLU A 1 124 ? -5.225 5.088 -19.148 1.00 89.94 124 GLU A N 1
ATOM 1009 C CA . GLU A 1 124 ? -4.115 4.753 -20.044 1.00 89.94 124 GLU A CA 1
ATOM 1010 C C . GLU A 1 124 ? -2.906 4.168 -19.307 1.00 89.94 124 GLU A C 1
ATOM 1012 O O . GLU A 1 124 ? -2.207 3.314 -19.853 1.00 89.94 124 GLU A O 1
ATOM 1017 N N . ASN A 1 125 ? -2.658 4.591 -18.062 1.00 89.25 125 ASN A N 1
ATOM 1018 C CA . ASN A 1 125 ? -1.626 3.985 -17.215 1.00 89.25 125 ASN A CA 1
ATOM 1019 C C . ASN A 1 125 ? -2.167 2.850 -16.324 1.00 89.25 125 ASN A C 1
ATOM 1021 O O . ASN A 1 125 ? -1.435 2.271 -15.515 1.00 89.25 125 ASN A O 1
ATOM 1025 N N . GLY A 1 126 ? -3.431 2.476 -16.542 1.00 89.38 126 GLY A N 1
ATOM 1026 C CA . GLY A 1 126 ? -4.156 1.435 -15.834 1.00 89.38 126 GLY A CA 1
ATOM 1027 C C . GLY A 1 126 ? -4.262 1.737 -14.348 1.00 89.38 126 GLY A C 1
ATOM 1028 O O . GLY A 1 126 ? -3.803 0.936 -13.525 1.00 89.38 126 GLY A O 1
ATOM 1029 N N . GLY A 1 127 ? -4.809 2.907 -14.035 1.00 89.94 127 GLY A N 1
ATOM 1030 C CA . GLY A 1 127 ? -5.266 3.255 -12.703 1.00 89.94 127 GLY A CA 1
ATOM 1031 C C . GLY A 1 127 ? -6.239 2.212 -12.148 1.00 89.94 127 GLY A C 1
ATOM 1032 O O . GLY A 1 127 ? -6.868 1.463 -12.888 1.00 89.94 127 GLY A O 1
ATOM 1033 N N . LEU A 1 128 ? -6.317 2.147 -10.820 1.00 91.00 128 LEU A N 1
ATOM 1034 C CA . LEU A 1 128 ? -7.229 1.254 -10.108 1.00 91.00 128 LEU A CA 1
ATOM 1035 C C . LEU A 1 128 ? -8.682 1.406 -10.590 1.00 91.00 128 LEU A C 1
ATOM 1037 O O . LEU A 1 128 ? -9.203 2.521 -10.634 1.00 91.00 128 LEU A O 1
ATOM 1041 N N . GLU A 1 129 ? -9.319 0.263 -10.832 1.00 90.81 129 GLU A N 1
ATOM 1042 C CA . GLU A 1 129 ? -10.755 0.101 -11.059 1.00 90.81 129 GLU A CA 1
ATOM 1043 C C . GLU A 1 129 ? -11.349 -0.685 -9.878 1.00 90.81 129 GLU A C 1
ATOM 1045 O O . GLU A 1 129 ? -10.699 -1.595 -9.356 1.00 90.81 129 GLU A O 1
ATOM 1050 N N . VAL A 1 130 ? -12.546 -0.298 -9.421 1.00 86.50 130 VAL A N 1
ATOM 1051 C CA . VAL A 1 130 ? -13.251 -0.884 -8.263 1.00 86.50 130 VAL A CA 1
ATOM 1052 C C . VAL A 1 130 ? -14.721 -1.122 -8.559 1.00 86.50 130 VAL A C 1
ATOM 1054 O O . VAL A 1 130 ? -15.288 -0.341 -9.357 1.00 86.50 130 VAL A O 1
#

Sequence (130 aa):
MIFHSFFQHQNPVELDIELKRIRENPAAGKILESRSHEVRSQFNLHNIAPALIKNLVTTELIEIASSILGGEPLIYQSHLNFKSPFRGEAYDWHSDYVYWKHHDGMLEPRAISIVFPLSSHSIENGGLEV

Solvent-accessible surface area (backbone atoms only — not comparable to full-atom values): 8642 Å² total; per-residue (Å²): 142,88,80,94,76,80,70,88,80,68,57,65,68,60,50,53,51,50,55,47,48,46,60,77,60,60,63,80,63,55,40,60,36,93,84,81,64,43,63,30,33,39,38,55,33,62,78,77,38,44,69,60,43,57,64,68,61,40,71,69,55,51,51,52,50,18,66,76,70,73,45,90,77,76,87,86,76,44,67,48,77,49,71,50,85,100,68,48,77,84,81,78,92,79,59,71,57,63,52,37,34,76,76,72,61,46,87,65,83,86,73,83,89,84,86,77,78,90,57,93,76,39,78,91,80,60,42,92,82,135

Nearest PDB structures (foldseek):
  4mhu-assembly3_A  TM=8.481E-01  e=2.271E-04  Sphingopyxis alaskensis RB2256
  7dt0-assembly2_B  TM=8.517E-01  e=7.396E-04  uncultured bacterium esnapd13
  4nmi-assembly1_A-2  TM=7.742E-01  e=1.344E-04  Virgibacillus salexigens
  3emr-assembly1_A  TM=7.758E-01  e=1.992E-04  Virgibacillus salexigens
  7dt0-assembly4_G  TM=8.194E-01  e=2.256E-03  uncultured bacterium esnapd13

Mean predicted aligned error: 3.97 Å

pLDDT: mean 91.01, std 7.53, range [57.09, 97.5]

Radius of gyration: 15.47 Å; Cα contacts (8 Å, |Δi|>4): 97; chains: 1; bounding box: 34×37×37 Å